Protein AF-A0A847HDX6-F1 (afdb_monomer_lite)

pLDDT: mean 87.75, std 6.81, range [63.88, 98.12]

InterPro domains:
  IPR003615 HNH nuclease [cd00085] (4-26)

Secondary structure (DSSP, 8-state):
--GGGT---SGGG-----HHHHHHHHTTSEEEEE-TTT--EEEEETTS-EEEE---STTSTTT-TT---HHHHHHHHHHHHHHHHHHHHHHHHHTSPPP-

Structure (mmCIF, N/CA/C/O backbone):
data_AF-A0A847HDX6-F1
#
_entry.id   AF-A0A847HDX6-F1
#
loop_
_atom_site.group_PDB
_atom_site.id
_atom_site.type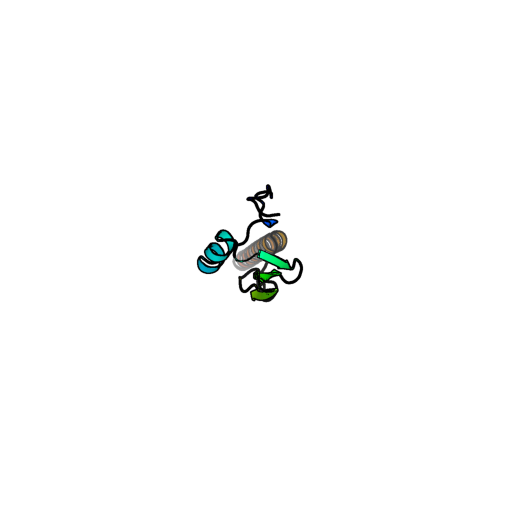_symbol
_atom_site.label_atom_id
_atom_site.label_alt_id
_atom_site.label_comp_id
_atom_site.label_asym_id
_atom_site.label_entity_id
_atom_site.label_seq_id
_atom_site.pdbx_PDB_ins_code
_atom_site.Cartn_x
_atom_site.Cartn_y
_atom_site.Cartn_z
_atom_site.occupancy
_atom_site.B_iso_or_equiv
_atom_site.auth_seq_id
_atom_site.auth_comp_id
_atom_site.auth_asym_id
_atom_site.auth_atom_id
_atom_site.pdbx_PDB_model_num
ATOM 1 N N . MET A 1 1 ? 5.961 10.977 -10.860 1.00 63.88 1 MET A N 1
ATOM 2 C CA . MET A 1 1 ? 7.214 11.733 -11.060 1.00 63.88 1 MET A CA 1
ATOM 3 C C . MET A 1 1 ? 8.129 11.357 -9.914 1.00 63.88 1 MET A C 1
ATOM 5 O O . MET A 1 1 ? 7.631 11.339 -8.792 1.00 63.88 1 MET A O 1
ATOM 9 N N . ASP A 1 2 ? 9.376 10.955 -10.175 1.00 75.38 2 ASP A N 1
ATOM 10 C CA . ASP A 1 2 ? 10.287 10.570 -9.088 1.00 75.38 2 ASP A CA 1
ATOM 11 C C . ASP A 1 2 ? 10.602 11.792 -8.207 1.00 75.38 2 ASP A C 1
ATOM 13 O O . ASP A 1 2 ? 10.488 12.934 -8.652 1.00 75.38 2 ASP A O 1
ATOM 17 N N . PHE A 1 3 ? 10.969 11.564 -6.946 1.00 78.31 3 PHE A N 1
ATOM 18 C CA . PHE A 1 3 ? 11.395 12.629 -6.039 1.00 78.31 3 PHE A CA 1
ATOM 19 C C . PHE A 1 3 ? 12.627 13.372 -6.578 1.00 78.31 3 PHE A C 1
ATOM 21 O O . PHE A 1 3 ? 12.681 14.595 -6.484 1.00 78.31 3 PHE A O 1
ATOM 28 N N . ALA A 1 4 ? 13.572 12.654 -7.197 1.00 80.25 4 ALA A N 1
ATOM 29 C CA . ALA A 1 4 ? 14.759 13.259 -7.806 1.00 80.25 4 ALA A CA 1
ATOM 30 C C . ALA A 1 4 ? 14.416 14.238 -8.947 1.00 80.25 4 ALA A C 1
ATOM 32 O O . ALA A 1 4 ? 15.149 15.196 -9.170 1.00 80.25 4 ALA A O 1
ATOM 33 N N . ASP A 1 5 ? 13.264 14.046 -9.596 1.00 83.31 5 ASP A N 1
ATOM 34 C CA . ASP A 1 5 ? 12.757 14.906 -10.669 1.00 83.31 5 ASP A CA 1
ATOM 35 C C . ASP A 1 5 ? 11.812 16.012 -10.147 1.00 83.31 5 ASP A C 1
ATOM 37 O O . ASP A 1 5 ? 11.119 16.661 -10.926 1.00 83.31 5 ASP A O 1
ATOM 41 N N . GLY A 1 6 ? 11.735 16.222 -8.825 1.00 85.88 6 GLY A N 1
ATOM 42 C CA . GLY A 1 6 ? 10.853 17.216 -8.197 1.00 85.88 6 GLY A CA 1
ATOM 43 C C . GLY A 1 6 ? 9.465 16.693 -7.806 1.00 85.88 6 GLY A C 1
ATOM 44 O O . GLY A 1 6 ? 8.571 17.478 -7.488 1.00 85.88 6 GLY A O 1
ATOM 45 N N . GLY A 1 7 ? 9.256 15.374 -7.811 1.00 83.81 7 GLY A N 1
ATOM 46 C CA . GLY A 1 7 ? 8.020 14.756 -7.336 1.00 83.81 7 GLY A CA 1
ATOM 47 C C . GLY A 1 7 ? 7.787 14.984 -5.831 1.00 83.81 7 GLY A C 1
ATOM 48 O O . GLY A 1 7 ? 8.729 14.922 -5.042 1.00 83.81 7 GLY A O 1
ATOM 49 N N . PRO A 1 8 ? 6.538 15.202 -5.382 1.00 85.94 8 PRO A N 1
ATOM 50 C CA . PRO A 1 8 ? 6.259 15.532 -3.988 1.00 85.94 8 PRO A CA 1
ATOM 51 C C . PRO A 1 8 ? 6.432 14.314 -3.068 1.00 85.94 8 PRO A C 1
ATOM 53 O O . PRO A 1 8 ? 6.031 13.197 -3.410 1.00 85.94 8 PRO A O 1
ATOM 56 N N . THR A 1 9 ? 6.965 14.521 -1.863 1.00 86.06 9 THR A N 1
ATOM 57 C CA . THR A 1 9 ? 7.049 13.479 -0.826 1.00 86.06 9 THR A CA 1
ATOM 58 C C . THR A 1 9 ? 5.666 13.233 -0.221 1.00 86.06 9 THR A C 1
ATOM 60 O O . THR A 1 9 ? 5.278 13.848 0.768 1.00 86.06 9 THR A O 1
ATOM 63 N N . THR A 1 10 ? 4.894 12.343 -0.840 1.00 82.19 10 THR A N 1
ATOM 64 C CA . THR A 1 10 ? 3.541 11.961 -0.407 1.00 82.19 10 THR A CA 1
ATOM 65 C C . THR A 1 10 ? 3.431 10.448 -0.299 1.00 82.19 10 THR A C 1
ATOM 67 O O . THR A 1 10 ? 4.198 9.725 -0.930 1.00 82.19 10 THR A O 1
ATOM 70 N N . ALA A 1 11 ? 2.446 9.947 0.450 1.00 76.25 11 ALA A N 1
ATOM 71 C CA . ALA A 1 11 ? 2.191 8.507 0.536 1.00 76.25 11 ALA A CA 1
ATOM 72 C C . ALA A 1 11 ? 1.973 7.861 -0.847 1.00 76.25 11 ALA A C 1
ATOM 74 O O . ALA A 1 11 ? 2.385 6.728 -1.060 1.00 76.25 11 ALA A O 1
ATOM 75 N N . ALA A 1 12 ? 1.397 8.602 -1.801 1.00 73.50 12 ALA A N 1
ATOM 76 C CA . ALA A 1 12 ? 1.207 8.149 -3.178 1.00 73.50 12 ALA A CA 1
ATOM 77 C C . ALA A 1 12 ? 2.518 8.044 -3.984 1.00 73.50 12 ALA A C 1
ATOM 79 O O . ALA A 1 12 ? 2.564 7.326 -4.977 1.00 73.50 12 ALA A O 1
ATOM 80 N N . ASN A 1 13 ? 3.576 8.745 -3.566 1.00 77.44 13 ASN A N 1
ATOM 81 C CA . ASN A 1 13 ? 4.897 8.718 -4.202 1.00 77.44 13 ASN A CA 1
ATOM 82 C C . ASN A 1 13 ? 5.904 7.816 -3.454 1.00 77.44 13 ASN A C 1
ATOM 84 O O . ASN A 1 13 ? 7.056 7.679 -3.864 1.00 77.44 13 ASN A O 1
ATOM 88 N N . LEU A 1 14 ? 5.492 7.204 -2.339 1.00 80.75 14 LEU A N 1
ATOM 89 C CA . LEU A 1 14 ? 6.327 6.305 -1.549 1.00 80.75 14 LEU A CA 1
ATOM 90 C C . LEU A 1 14 ? 5.995 4.849 -1.870 1.00 80.75 14 LEU A C 1
ATOM 92 O O . LEU A 1 14 ? 4.850 4.415 -1.778 1.00 80.75 14 LEU A O 1
ATOM 96 N N . SER A 1 15 ? 7.031 4.069 -2.174 1.00 79.56 15 SER A N 1
ATOM 97 C CA . SER A 1 15 ? 6.930 2.621 -2.345 1.00 79.56 15 SER A CA 1
ATOM 98 C C . SER A 1 15 ? 7.800 1.911 -1.323 1.00 79.56 15 SER A C 1
ATOM 100 O O . SER A 1 15 ? 9.012 2.113 -1.293 1.00 79.56 15 SER A O 1
ATOM 102 N N . ALA A 1 16 ? 7.196 1.026 -0.530 1.00 79.62 16 ALA A N 1
ATOM 103 C CA . ALA A 1 16 ? 7.946 0.075 0.280 1.00 79.62 16 ALA A CA 1
ATOM 104 C C . ALA A 1 16 ? 8.561 -0.983 -0.647 1.00 79.62 16 ALA A C 1
ATOM 106 O O . ALA A 1 16 ? 7.830 -1.756 -1.280 1.00 79.62 16 ALA A O 1
ATOM 107 N N . LEU A 1 17 ? 9.888 -0.983 -0.772 1.00 82.25 17 LEU A N 1
ATOM 108 C CA . LEU A 1 17 ? 10.641 -1.974 -1.535 1.00 82.25 17 LEU A CA 1
ATOM 109 C C . LEU A 1 17 ? 11.556 -2.749 -0.576 1.00 82.25 17 LEU A C 1
ATOM 111 O O . LEU A 1 17 ? 11.935 -2.264 0.487 1.00 82.25 17 LEU A O 1
ATOM 115 N N . CYS A 1 18 ? 11.917 -3.980 -0.931 1.00 81.50 18 CYS A N 1
ATOM 116 C CA . CYS A 1 18 ? 12.992 -4.676 -0.226 1.00 81.50 18 CYS A CA 1
ATOM 117 C C . CYS A 1 18 ? 14.350 -4.081 -0.631 1.00 81.50 18 CYS A C 1
ATOM 119 O O . CYS A 1 18 ? 14.455 -3.430 -1.672 1.00 81.50 18 CYS A O 1
ATOM 121 N N . GLN A 1 19 ? 15.407 -4.344 0.143 1.00 85.56 19 GLN A N 1
ATOM 122 C CA . GLN A 1 19 ? 16.752 -3.821 -0.138 1.00 85.56 19 GLN A CA 1
ATOM 123 C C . GLN A 1 19 ? 17.206 -4.100 -1.581 1.00 85.56 19 GLN A C 1
ATOM 125 O O . GLN A 1 19 ? 17.698 -3.204 -2.259 1.00 85.56 19 GLN A O 1
ATOM 130 N N . ARG A 1 20 ? 16.967 -5.318 -2.091 1.00 84.50 20 ARG A N 1
ATOM 131 C CA . ARG A 1 20 ? 17.298 -5.696 -3.475 1.00 84.50 20 ARG A CA 1
ATOM 132 C C . ARG A 1 20 ? 16.616 -4.784 -4.499 1.00 84.50 20 ARG A C 1
ATOM 134 O O . ARG A 1 20 ? 17.276 -4.278 -5.398 1.00 84.50 20 ARG A O 1
ATOM 141 N N . HIS A 1 21 ? 15.308 -4.573 -4.369 1.00 83.06 21 HIS A N 1
ATOM 142 C CA . HIS A 1 21 ? 14.545 -3.728 -5.289 1.00 83.06 21 HIS 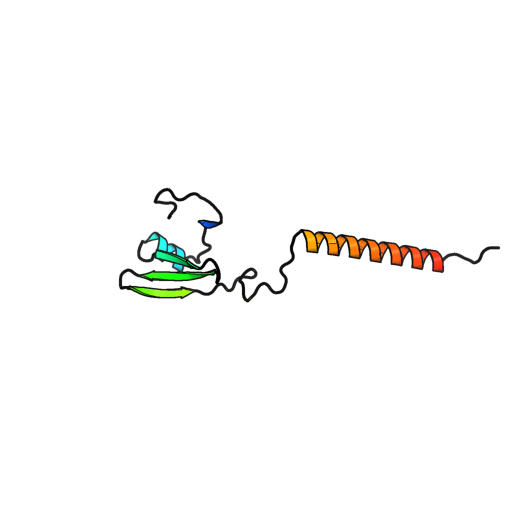A CA 1
ATOM 143 C C . HIS A 1 21 ? 14.860 -2.235 -5.114 1.00 83.06 21 HIS A C 1
ATOM 145 O O . HIS A 1 21 ? 14.873 -1.505 -6.101 1.00 83.06 21 HIS A O 1
ATOM 151 N N . HIS A 1 22 ? 15.185 -1.791 -3.896 1.00 86.44 22 HIS A N 1
ATOM 152 C CA . HIS A 1 22 ? 15.699 -0.442 -3.660 1.00 86.44 22 HIS A CA 1
ATOM 153 C C . HIS A 1 22 ? 17.019 -0.207 -4.396 1.00 86.44 22 HIS A C 1
ATOM 155 O O . HIS A 1 22 ? 17.123 0.770 -5.129 1.00 86.44 22 HIS A O 1
ATOM 161 N N . ASN A 1 23 ? 17.990 -1.114 -4.265 1.00 88.31 23 ASN A N 1
ATOM 162 C CA . ASN A 1 23 ? 19.301 -0.958 -4.897 1.00 88.31 23 ASN A CA 1
ATOM 163 C C . ASN A 1 23 ? 19.188 -0.887 -6.423 1.00 88.31 23 ASN A C 1
ATOM 165 O O . ASN A 1 23 ? 19.771 -0.007 -7.041 1.00 88.31 23 ASN A O 1
ATOM 169 N N . ILE A 1 24 ? 18.390 -1.773 -7.026 1.00 85.75 24 ILE A N 1
ATOM 170 C CA . ILE A 1 24 ? 18.192 -1.806 -8.481 1.00 85.75 24 ILE A CA 1
ATOM 171 C C . ILE A 1 24 ? 17.491 -0.528 -8.983 1.00 85.75 24 ILE A C 1
ATOM 173 O O . ILE A 1 24 ? 17.842 -0.026 -10.049 1.00 85.75 24 ILE A O 1
ATOM 177 N N . LYS A 1 25 ? 16.525 0.013 -8.220 1.00 84.75 25 LYS A N 1
ATOM 178 C CA . LYS A 1 25 ? 15.855 1.284 -8.542 1.00 84.75 25 LYS A CA 1
ATOM 179 C C . LYS A 1 25 ? 16.832 2.459 -8.465 1.00 84.75 25 LYS A C 1
ATOM 181 O O . LYS A 1 25 ? 16.896 3.254 -9.394 1.00 84.75 25 LYS A O 1
ATOM 186 N N . THR A 1 26 ? 17.569 2.580 -7.361 1.00 85.06 26 THR A N 1
ATOM 187 C CA . THR A 1 26 ? 18.494 3.702 -7.133 1.00 85.06 26 THR A CA 1
ATOM 188 C C . THR A 1 26 ? 19.655 3.698 -8.126 1.00 85.06 26 THR A C 1
ATOM 190 O O . THR A 1 26 ? 20.102 4.762 -8.530 1.00 85.06 26 THR A O 1
ATOM 193 N N . ASP A 1 27 ? 20.091 2.520 -8.577 1.00 87.38 27 ASP A N 1
ATOM 194 C CA . ASP A 1 27 ? 21.095 2.374 -9.639 1.00 87.38 27 ASP A CA 1
ATOM 195 C C . ASP A 1 27 ? 20.565 2.750 -11.041 1.00 87.38 27 ASP A C 1
ATOM 197 O O . ASP A 1 27 ? 21.292 2.670 -12.023 1.00 87.38 27 ASP A O 1
ATOM 201 N N . GLY A 1 28 ? 19.285 3.122 -11.169 1.00 83.69 28 GLY A N 1
ATOM 202 C CA . GLY A 1 28 ? 18.680 3.579 -12.425 1.00 83.69 28 GLY A CA 1
ATOM 203 C C . GLY A 1 28 ? 18.334 2.469 -13.425 1.00 83.69 28 GLY A C 1
ATOM 204 O O . GLY A 1 28 ? 17.704 2.743 -14.441 1.00 83.69 28 GLY A O 1
ATOM 205 N N . ARG A 1 29 ? 18.663 1.204 -13.128 1.00 84.81 29 ARG A N 1
ATOM 206 C CA . ARG A 1 29 ? 18.453 0.056 -14.039 1.00 84.81 29 ARG A CA 1
ATOM 207 C C . ARG A 1 29 ? 16.992 -0.307 -14.277 1.00 84.81 29 ARG A C 1
ATOM 209 O O . ARG A 1 29 ? 16.691 -1.058 -15.206 1.00 84.81 29 ARG A O 1
ATOM 216 N N . VAL A 1 30 ? 16.093 0.143 -13.401 1.00 87.81 30 VAL A N 1
ATOM 217 C CA . VAL A 1 30 ? 14.659 -0.137 -13.508 1.00 87.81 30 VAL A CA 1
ATOM 218 C C . VAL A 1 30 ? 13.828 1.089 -13.197 1.00 87.81 30 VAL A C 1
ATOM 220 O O . VAL A 1 30 ? 14.118 1.863 -12.286 1.00 87.81 30 VAL A O 1
ATOM 223 N N . ARG A 1 31 ? 12.714 1.189 -13.910 1.00 88.12 31 ARG A N 1
ATOM 224 C CA . ARG A 1 31 ? 11.600 2.080 -13.579 1.00 88.12 31 ARG A CA 1
ATOM 225 C C . ARG A 1 31 ? 10.439 1.217 -13.112 1.00 88.12 31 ARG A C 1
ATOM 227 O O . ARG A 1 31 ? 10.399 0.031 -13.437 1.00 88.12 31 ARG A O 1
ATOM 234 N N . TYR A 1 32 ? 9.488 1.779 -12.376 1.00 87.31 32 TYR A N 1
ATOM 235 C CA . TYR A 1 32 ? 8.284 1.029 -12.040 1.00 87.31 32 TYR A CA 1
ATOM 236 C C . TYR A 1 32 ? 7.011 1.853 -12.176 1.00 87.31 32 TYR A C 1
ATOM 238 O O . TYR A 1 32 ? 7.027 3.076 -12.044 1.00 87.31 32 TYR A O 1
ATOM 246 N N . ILE A 1 33 ? 5.913 1.149 -12.435 1.00 88.25 33 ILE A N 1
ATOM 247 C CA . ILE A 1 33 ? 4.549 1.681 -12.441 1.00 88.25 33 ILE A CA 1
ATOM 248 C C . ILE A 1 33 ? 3.735 0.845 -11.455 1.00 88.25 33 ILE A C 1
ATOM 250 O O . ILE A 1 33 ? 3.943 -0.365 -11.351 1.00 88.25 33 ILE A O 1
ATOM 254 N N . ILE A 1 34 ? 2.835 1.493 -10.718 1.00 87.31 34 ILE A N 1
ATOM 255 C CA . ILE A 1 34 ? 1.863 0.818 -9.856 1.00 87.31 34 ILE A CA 1
ATOM 256 C C . ILE A 1 34 ? 0.496 0.965 -10.503 1.00 87.31 34 ILE A C 1
ATOM 258 O O . ILE A 1 34 ? 0.048 2.090 -10.730 1.00 87.31 34 ILE A O 1
ATOM 262 N N . ASP A 1 35 ? -0.158 -0.156 -10.788 1.00 88.06 35 ASP A N 1
ATOM 263 C CA . ASP A 1 35 ? -1.546 -0.146 -11.237 1.00 88.06 35 ASP A CA 1
ATOM 264 C C . ASP A 1 35 ? -2.448 0.365 -10.090 1.00 88.06 35 ASP A C 1
ATOM 266 O O . ASP A 1 35 ? -2.423 -0.198 -8.989 1.00 88.06 35 ASP A O 1
ATOM 270 N N . PRO A 1 36 ? -3.245 1.429 -10.295 1.00 83.12 36 PRO A N 1
ATOM 271 C CA . PRO A 1 36 ? -4.065 2.013 -9.234 1.00 83.12 36 PRO A CA 1
ATOM 272 C C . PRO A 1 36 ? -5.228 1.113 -8.779 1.00 83.12 36 PRO A C 1
ATOM 274 O O . PRO A 1 36 ? -5.752 1.305 -7.680 1.00 83.12 36 PRO A O 1
ATOM 277 N N . HIS A 1 37 ? -5.641 0.144 -9.595 1.00 85.56 37 HIS A N 1
ATOM 278 C CA . HIS A 1 37 ? -6.742 -0.775 -9.325 1.00 85.56 37 HIS A CA 1
ATOM 279 C C . HIS A 1 37 ? -6.256 -2.077 -8.687 1.00 85.56 37 HIS A C 1
ATOM 281 O O . HIS A 1 37 ? -6.804 -2.498 -7.665 1.00 85.56 37 HIS A O 1
ATOM 287 N N . THR A 1 38 ? -5.230 -2.711 -9.260 1.00 87.25 38 THR A N 1
ATOM 288 C CA . THR A 1 38 ? -4.723 -4.008 -8.774 1.00 87.25 38 THR A CA 1
ATOM 289 C C . THR A 1 38 ? -3.631 -3.862 -7.718 1.00 87.25 38 THR A C 1
ATOM 291 O O . THR A 1 38 ? -3.406 -4.787 -6.938 1.00 87.25 38 THR A O 1
ATOM 294 N N . GLN A 1 39 ? -2.986 -2.692 -7.644 1.00 86.56 39 GLN A N 1
ATOM 295 C CA . GLN A 1 39 ? -1.781 -2.434 -6.847 1.00 86.56 39 GLN A CA 1
ATOM 296 C C . GLN A 1 39 ? -0.579 -3.312 -7.236 1.00 86.56 39 GLN A C 1
ATOM 298 O O . GLN A 1 39 ? 0.380 -3.423 -6.469 1.00 86.56 39 GLN A O 1
ATOM 303 N N . GLU A 1 40 ? -0.607 -3.915 -8.425 1.00 90.25 40 GLU A N 1
ATOM 304 C CA . GLU A 1 40 ? 0.529 -4.638 -8.993 1.00 90.25 40 GLU A CA 1
ATOM 305 C C . GLU A 1 40 ? 1.647 -3.672 -9.384 1.00 90.25 40 GLU A C 1
ATOM 307 O O . GLU A 1 40 ? 1.409 -2.582 -9.917 1.00 90.25 40 GLU A O 1
ATOM 312 N N . LYS A 1 41 ? 2.888 -4.084 -9.120 1.00 88.69 41 LYS A N 1
ATOM 313 C CA . LYS A 1 41 ? 4.089 -3.335 -9.492 1.00 88.69 41 LYS A CA 1
ATOM 314 C C . LYS A 1 41 ? 4.680 -3.907 -10.767 1.00 88.69 41 LYS A C 1
ATOM 316 O O . LYS A 1 41 ? 5.125 -5.051 -10.787 1.00 88.69 41 LYS A O 1
ATOM 321 N N . TYR A 1 42 ? 4.758 -3.076 -11.795 1.00 90.94 42 TYR A N 1
ATOM 322 C CA . TYR A 1 42 ? 5.423 -3.388 -13.052 1.00 90.94 42 TYR A CA 1
ATOM 323 C C . TYR A 1 42 ? 6.839 -2.841 -13.009 1.00 90.94 42 TYR A C 1
ATOM 325 O O . TYR A 1 42 ? 7.021 -1.630 -12.949 1.00 90.94 42 TYR A O 1
ATOM 333 N N . TRP A 1 43 ? 7.836 -3.717 -13.055 1.00 90.19 43 TRP A N 1
ATOM 334 C CA . TRP A 1 43 ? 9.248 -3.350 -13.134 1.00 90.19 43 TRP A CA 1
ATOM 335 C C . TRP A 1 43 ? 9.689 -3.347 -14.589 1.00 90.19 43 TRP A C 1
ATOM 337 O O . TRP A 1 43 ? 9.665 -4.391 -15.235 1.00 90.19 43 TRP A O 1
ATOM 347 N N . LEU A 1 44 ? 10.087 -2.186 -15.095 1.00 92.19 44 LEU A N 1
ATOM 348 C CA . LEU A 1 44 ? 10.456 -1.952 -16.486 1.00 92.19 44 LEU A CA 1
ATOM 349 C C . LEU A 1 44 ? 11.980 -1.873 -16.596 1.00 92.19 44 LEU A C 1
ATOM 351 O O . LEU A 1 44 ? 12.591 -0.960 -16.034 1.00 92.19 44 LEU A O 1
ATOM 355 N N . PHE A 1 45 ? 12.578 -2.820 -17.314 1.00 90.50 45 PHE A N 1
ATOM 356 C CA . PHE A 1 45 ? 14.013 -2.852 -17.595 1.00 90.50 45 PHE A CA 1
ATOM 357 C C . PHE A 1 45 ? 14.318 -2.169 -18.933 1.00 90.50 45 PHE A C 1
ATOM 359 O O . PHE A 1 45 ? 13.474 -2.112 -19.828 1.00 90.50 45 PHE A O 1
ATOM 366 N N . GLU A 1 46 ? 15.548 -1.685 -19.101 1.00 88.12 46 GLU A N 1
ATOM 367 C CA . GLU A 1 46 ? 15.973 -0.975 -20.320 1.00 88.12 46 GLU A CA 1
ATOM 368 C C . GLU A 1 46 ? 15.887 -1.823 -21.593 1.00 88.12 46 GLU A C 1
ATOM 370 O O . GLU A 1 46 ? 15.604 -1.305 -22.668 1.00 88.12 46 GLU A O 1
ATOM 375 N N . ASN A 1 47 ? 16.061 -3.139 -21.472 1.00 89.25 47 ASN A N 1
ATOM 376 C CA . ASN A 1 47 ? 15.965 -4.082 -22.587 1.00 89.25 47 ASN A CA 1
ATOM 377 C C . ASN A 1 47 ? 14.516 -4.389 -23.020 1.00 89.25 47 ASN A C 1
ATOM 379 O O . ASN A 1 47 ? 14.291 -5.330 -23.778 1.00 89.25 47 ASN A O 1
ATOM 383 N N . GLY A 1 48 ? 13.529 -3.655 -22.499 1.00 88.50 48 GLY A N 1
ATOM 384 C CA . GLY A 1 48 ? 12.112 -3.838 -22.811 1.00 88.50 48 GLY A CA 1
ATOM 385 C C . GLY A 1 48 ? 11.449 -5.014 -22.091 1.00 88.50 48 GLY A C 1
ATOM 386 O O . GLY A 1 48 ? 10.235 -5.190 -22.205 1.00 88.50 48 GLY A O 1
ATOM 387 N N . ARG A 1 49 ? 12.198 -5.807 -21.312 1.00 93.50 49 ARG A N 1
ATOM 388 C CA . ARG A 1 49 ? 11.602 -6.809 -20.427 1.00 93.50 49 ARG A CA 1
ATOM 389 C C . ARG A 1 49 ? 10.885 -6.108 -19.282 1.00 93.50 49 ARG A C 1
ATOM 391 O O . ARG A 1 49 ? 11.343 -5.088 -18.768 1.00 93.50 49 ARG A O 1
ATOM 398 N N . TRP A 1 50 ? 9.809 -6.724 -18.817 1.00 92.31 50 TRP A N 1
ATOM 399 C CA . TRP A 1 50 ? 9.192 -6.361 -17.556 1.00 92.31 50 TRP A CA 1
ATOM 400 C C . TRP A 1 50 ? 8.911 -7.586 -16.693 1.00 92.31 50 TRP A C 1
ATOM 402 O O . TRP A 1 50 ? 8.861 -8.718 -17.182 1.00 92.31 50 TRP A O 1
ATOM 412 N N . VAL A 1 51 ? 8.784 -7.359 -15.388 1.00 92.44 51 VAL A N 1
ATOM 413 C CA . VAL A 1 51 ? 8.277 -8.354 -14.434 1.00 92.44 51 VAL A CA 1
ATOM 414 C C . VAL A 1 51 ? 7.204 -7.717 -13.560 1.00 92.44 51 VAL A C 1
ATOM 416 O O . VAL A 1 51 ? 7.282 -6.524 -13.264 1.00 92.44 51 VAL A O 1
ATOM 419 N N . ILE A 1 52 ? 6.213 -8.511 -13.156 1.00 91.69 52 ILE A N 1
ATOM 420 C CA . ILE A 1 52 ? 5.176 -8.091 -12.208 1.00 91.69 52 ILE A CA 1
ATOM 421 C C . ILE A 1 52 ? 5.528 -8.606 -10.815 1.00 91.69 52 ILE A C 1
ATOM 423 O O . ILE A 1 52 ? 5.969 -9.744 -10.657 1.00 91.69 52 ILE A O 1
ATOM 427 N N . ASP A 1 53 ? 5.303 -7.757 -9.819 1.00 88.38 53 ASP A N 1
ATOM 428 C CA . ASP A 1 53 ? 5.305 -8.101 -8.402 1.00 88.38 53 ASP A CA 1
ATOM 429 C C . ASP A 1 53 ? 3.900 -7.850 -7.828 1.00 88.38 53 ASP A C 1
ATOM 431 O O . ASP A 1 53 ? 3.384 -6.726 -7.877 1.00 88.38 53 ASP A O 1
ATOM 435 N N . GLU A 1 54 ? 3.260 -8.914 -7.337 1.00 88.69 54 GLU A N 1
ATOM 436 C CA . GLU A 1 54 ? 1.899 -8.869 -6.797 1.00 88.69 54 GLU A CA 1
ATOM 437 C C . GLU A 1 54 ? 1.917 -8.416 -5.325 1.00 88.69 54 GLU A C 1
ATOM 439 O O . GLU A 1 54 ? 2.739 -8.890 -4.535 1.00 88.69 54 GLU 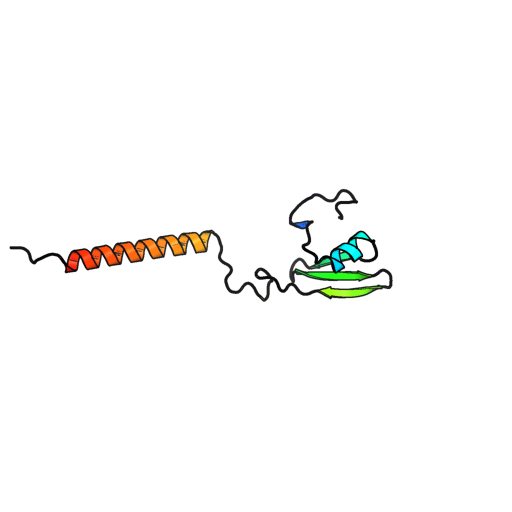A O 1
ATOM 444 N N . PRO A 1 55 ? 0.999 -7.533 -4.892 1.00 86.19 55 PRO A N 1
ATOM 445 C CA . PRO A 1 55 ? 0.909 -7.145 -3.492 1.00 86.19 55 PRO A CA 1
ATOM 446 C C . PRO A 1 55 ? 0.459 -8.324 -2.612 1.00 86.19 55 PRO A C 1
ATOM 448 O O . PRO A 1 55 ? -0.647 -8.841 -2.744 1.00 86.19 55 PRO A O 1
ATOM 451 N N . THR A 1 56 ? 1.290 -8.699 -1.637 1.00 86.19 56 THR A N 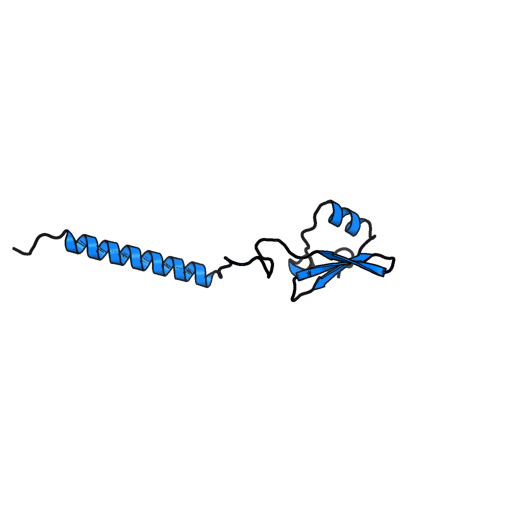1
ATOM 452 C CA . THR A 1 56 ? 1.013 -9.795 -0.682 1.00 86.19 56 THR A CA 1
ATOM 453 C C . THR A 1 56 ? 0.807 -9.329 0.763 1.00 86.19 56 THR A C 1
ATOM 455 O O . THR A 1 56 ? 0.570 -10.139 1.656 1.00 86.19 56 THR A O 1
ATOM 458 N N . GLY A 1 57 ? 0.887 -8.019 1.021 1.00 82.75 57 GLY A N 1
ATOM 459 C CA . GLY A 1 57 ? 0.741 -7.453 2.365 1.00 82.75 57 GLY A CA 1
ATOM 460 C C . GLY A 1 57 ? -0.692 -7.520 2.924 1.00 82.75 57 GLY A C 1
ATOM 461 O O . GLY A 1 57 ? -1.643 -7.732 2.176 1.00 82.75 57 GLY A O 1
ATOM 462 N N . PRO A 1 58 ? -0.893 -7.245 4.227 1.00 85.38 58 PRO A N 1
ATOM 463 C CA . PRO A 1 58 ? -2.197 -7.381 4.897 1.00 85.38 58 PRO A CA 1
ATOM 464 C C . PRO A 1 58 ? -3.288 -6.429 4.376 1.00 85.38 58 PRO A C 1
ATOM 466 O O . PRO A 1 58 ? -4.472 -6.644 4.623 1.00 85.38 58 PRO A O 1
ATOM 469 N N . LEU A 1 59 ? -2.902 -5.369 3.661 1.00 84.44 59 LEU A N 1
ATOM 470 C CA . LEU A 1 59 ? -3.826 -4.430 3.014 1.00 84.44 59 LEU A CA 1
ATOM 471 C C . LEU A 1 59 ? -4.002 -4.698 1.510 1.00 84.44 59 LEU A C 1
ATOM 473 O O . LEU A 1 59 ? -4.789 -4.008 0.851 1.00 84.44 59 LEU A O 1
ATOM 477 N N . ALA A 1 60 ? -3.298 -5.695 0.964 1.00 86.44 60 ALA A N 1
ATOM 478 C CA . ALA A 1 60 ? -3.399 -6.050 -0.442 1.00 86.44 60 ALA A CA 1
ATOM 479 C C . ALA A 1 60 ? -4.850 -6.400 -0.810 1.00 86.44 60 ALA A C 1
ATOM 481 O O . ALA A 1 60 ? -5.571 -6.973 0.016 1.00 86.44 60 ALA A O 1
ATOM 482 N N . PRO A 1 61 ? -5.302 -6.089 -2.039 1.00 84.94 61 PRO A N 1
ATOM 483 C CA . PRO A 1 61 ? -6.675 -6.351 -2.472 1.00 84.94 61 PRO A CA 1
ATOM 484 C C . PRO A 1 61 ? -7.157 -7.779 -2.201 1.00 84.94 61 PRO A C 1
ATOM 486 O O . PRO A 1 61 ? -8.279 -7.955 -1.735 1.00 84.94 61 PRO A O 1
ATOM 489 N N . LYS A 1 62 ? -6.296 -8.784 -2.409 1.00 86.81 62 LYS A N 1
ATOM 490 C CA . LYS A 1 62 ? -6.635 -10.200 -2.195 1.00 86.81 62 LYS A CA 1
ATOM 491 C C . LYS A 1 62 ? -6.534 -10.669 -0.736 1.00 86.81 62 LYS A C 1
ATOM 493 O O . LYS A 1 62 ? -7.092 -11.707 -0.417 1.00 86.81 62 LYS A O 1
ATOM 498 N N . GLN A 1 63 ? -5.846 -9.926 0.137 1.00 87.25 63 GLN A N 1
ATOM 499 C CA . GLN A 1 63 ? -5.509 -10.358 1.507 1.00 87.25 63 GLN A CA 1
ATOM 500 C C . GLN A 1 63 ? -6.242 -9.572 2.610 1.00 87.25 63 GLN A C 1
ATOM 502 O O . GLN A 1 63 ? -6.156 -9.918 3.788 1.00 87.25 63 GLN A O 1
ATOM 507 N N . ARG A 1 64 ? -6.985 -8.512 2.259 1.00 86.88 64 ARG A N 1
ATOM 508 C CA . ARG A 1 64 ? -7.628 -7.564 3.194 1.00 86.88 64 ARG A CA 1
ATOM 509 C C . ARG A 1 64 ? -8.863 -8.101 3.945 1.00 86.88 64 ARG A C 1
ATOM 511 O O . ARG A 1 64 ? -9.807 -7.354 4.192 1.00 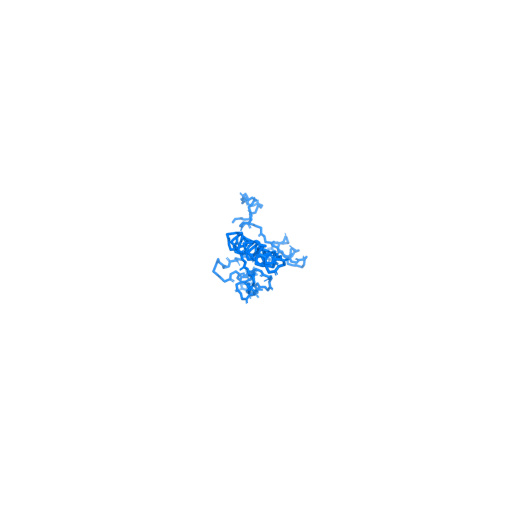86.88 64 ARG A O 1
ATOM 518 N N . HIS A 1 65 ? -8.868 -9.376 4.329 1.00 86.81 65 HIS A N 1
ATOM 519 C CA . HIS A 1 65 ? -10.033 -10.087 4.876 1.00 86.81 65 HIS A CA 1
ATOM 520 C C . HIS A 1 65 ? -10.644 -9.456 6.138 1.00 86.81 65 HIS A C 1
ATOM 522 O O . HIS A 1 65 ? -11.844 -9.572 6.363 1.00 86.81 65 HIS A O 1
ATOM 528 N N . TRP A 1 66 ? -9.830 -8.785 6.956 1.00 88.50 66 TRP A N 1
ATOM 529 C CA . TRP A 1 66 ? -10.223 -8.288 8.283 1.00 88.50 66 TRP A CA 1
ATOM 530 C C . TRP A 1 66 ? -10.155 -6.762 8.393 1.00 88.50 66 TRP A C 1
ATOM 532 O O . TRP A 1 66 ? -10.092 -6.215 9.496 1.00 88.50 66 TRP A O 1
ATOM 542 N N . VAL A 1 67 ? -10.113 -6.056 7.260 1.00 91.50 67 VAL A N 1
ATOM 543 C CA . VAL A 1 67 ? -10.057 -4.592 7.267 1.00 91.50 67 VAL A CA 1
ATOM 544 C C . VAL A 1 67 ? -11.374 -4.030 7.791 1.00 91.50 67 VAL A C 1
ATOM 546 O O . VAL A 1 67 ? -12.452 -4.391 7.327 1.00 91.50 67 VAL A O 1
ATOM 549 N N . GLN A 1 68 ? -11.267 -3.120 8.757 1.00 93.00 68 GLN A N 1
ATOM 550 C CA . GLN A 1 68 ? -12.392 -2.373 9.304 1.00 93.00 68 GLN A CA 1
ATOM 551 C C . GLN A 1 68 ? -12.163 -0.878 9.117 1.00 93.00 68 GLN A C 1
ATOM 553 O O . GLN A 1 68 ? -11.062 -0.373 9.351 1.00 93.00 68 GLN A O 1
ATOM 558 N N . THR A 1 69 ? -13.218 -0.155 8.753 1.00 93.88 69 THR A N 1
ATOM 559 C CA . THR A 1 69 ? -13.213 1.305 8.808 1.00 93.88 69 THR A CA 1
ATOM 560 C C . THR A 1 69 ? -13.202 1.778 10.265 1.00 93.88 69 THR A C 1
ATOM 562 O O . THR A 1 69 ? -13.597 1.063 11.194 1.00 93.88 69 THR A O 1
ATOM 565 N N . VAL A 1 70 ? -12.768 3.022 10.485 1.00 95.44 70 VAL A N 1
ATOM 566 C CA . VAL A 1 70 ? -12.817 3.658 11.815 1.00 95.44 70 VAL A CA 1
ATOM 567 C C . VAL A 1 70 ? -14.250 3.704 12.347 1.00 95.44 70 VAL A C 1
ATOM 569 O O . VAL A 1 70 ? -14.483 3.491 13.540 1.00 95.44 70 VAL A O 1
ATOM 572 N N . GLU A 1 71 ? -15.216 3.931 11.459 1.00 97.62 71 GLU A N 1
ATOM 573 C CA . GLU A 1 71 ? -16.634 3.921 11.793 1.00 97.62 71 GLU A CA 1
ATOM 574 C C . GLU A 1 71 ? -17.093 2.538 12.264 1.00 97.62 71 GLU A C 1
ATOM 576 O O . GLU A 1 71 ? -17.612 2.434 13.375 1.00 97.62 71 GLU A O 1
ATOM 581 N N . GLN A 1 72 ? -16.817 1.476 11.495 1.00 96.50 72 GLN A N 1
ATOM 582 C CA . GLN A 1 72 ? -17.151 0.097 11.873 1.00 96.50 72 GLN A CA 1
ATOM 583 C C . GLN A 1 72 ? -16.564 -0.253 13.243 1.00 96.50 72 GLN A C 1
ATOM 585 O O . GLN A 1 72 ? -17.259 -0.755 14.125 1.00 96.50 72 GLN A O 1
ATOM 590 N N . ARG A 1 73 ? -15.289 0.082 13.472 1.00 96.88 73 ARG A N 1
ATOM 591 C CA . ARG A 1 73 ? -14.630 -0.167 14.760 1.00 96.88 73 ARG A CA 1
ATOM 592 C C . ARG A 1 73 ? -15.291 0.599 15.909 1.00 96.88 73 ARG A C 1
ATOM 594 O O . ARG A 1 73 ? -15.424 0.066 17.013 1.00 96.88 73 ARG A O 1
ATOM 601 N N . THR A 1 74 ? -15.716 1.834 15.662 1.00 98.06 74 THR A N 1
ATOM 602 C CA . THR A 1 74 ? -16.398 2.673 16.655 1.00 98.06 74 THR A CA 1
ATOM 603 C C . THR A 1 74 ? -17.789 2.136 16.985 1.00 98.06 74 THR A C 1
ATOM 605 O O . THR A 1 74 ? -18.141 2.044 18.163 1.00 98.06 74 THR A O 1
ATOM 608 N N . GLN A 1 75 ? -18.562 1.748 15.969 1.00 98.12 75 GLN A N 1
ATOM 609 C CA . GLN A 1 75 ? -19.896 1.166 16.119 1.00 98.12 75 GLN A CA 1
ATOM 610 C C . GLN A 1 75 ? -19.833 -0.164 16.878 1.00 98.12 75 GLN A C 1
ATOM 612 O O . GLN A 1 75 ? -20.445 -0.274 17.940 1.00 98.12 75 GLN A O 1
ATOM 617 N N . ASN A 1 76 ? -18.975 -1.096 16.449 1.00 97.25 76 ASN A N 1
ATOM 618 C CA . ASN A 1 76 ? -18.767 -2.387 17.117 1.00 97.25 76 ASN A CA 1
ATOM 619 C C . ASN A 1 76 ? -18.412 -2.214 18.602 1.00 97.25 76 ASN A C 1
ATOM 621 O O . ASN A 1 76 ? -18.912 -2.928 19.474 1.00 97.25 76 ASN A O 1
ATOM 625 N N . ARG A 1 77 ? -17.566 -1.224 18.926 1.00 97.44 77 ARG A N 1
ATOM 626 C CA . ARG A 1 77 ? -17.224 -0.908 20.319 1.00 97.44 77 ARG A CA 1
ATOM 627 C C . ARG A 1 77 ? -18.439 -0.417 21.108 1.00 97.44 77 ARG A C 1
ATOM 629 O O . ARG A 1 77 ? -18.621 -0.837 22.250 1.00 97.44 77 ARG A O 1
ATOM 636 N N . ARG A 1 78 ? -19.237 0.491 20.540 1.00 97.94 78 ARG A N 1
ATOM 637 C CA . ARG A 1 78 ? -20.436 1.044 21.197 1.00 97.94 78 ARG A CA 1
ATOM 638 C C . ARG A 1 78 ? -21.477 -0.042 21.452 1.00 97.94 78 ARG A C 1
ATOM 640 O O . ARG A 1 78 ? -22.022 -0.105 22.551 1.00 97.94 78 ARG A O 1
ATOM 647 N N . GLU A 1 79 ? -21.707 -0.912 20.476 1.00 98.06 79 GLU A N 1
ATOM 648 C CA . GLU A 1 79 ? -22.632 -2.038 20.604 1.00 98.06 79 GLU A CA 1
ATOM 649 C C . GLU A 1 79 ? -22.194 -3.006 21.694 1.00 98.06 79 GLU A C 1
ATOM 651 O O . GLU A 1 79 ? -22.996 -3.328 22.571 1.00 98.06 79 GLU A O 1
ATOM 656 N N . ARG A 1 80 ? -20.910 -3.386 21.717 1.00 97.75 80 ARG A N 1
ATOM 657 C CA . ARG A 1 80 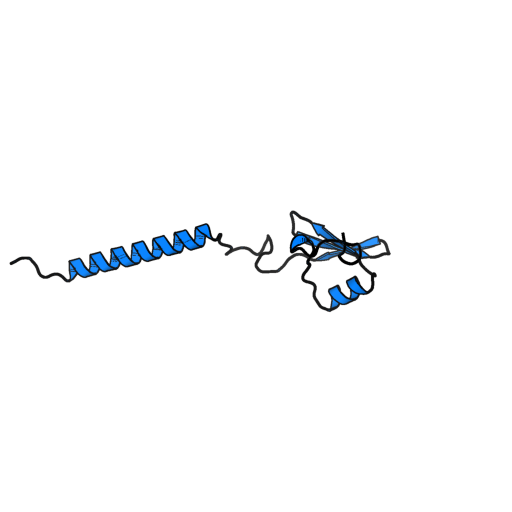? -20.362 -4.249 22.770 1.00 97.75 80 ARG A CA 1
ATOM 658 C C . ARG A 1 80 ? -20.607 -3.672 24.165 1.00 97.75 80 ARG A C 1
ATOM 660 O O . ARG A 1 80 ? -21.153 -4.358 25.022 1.00 97.75 80 ARG A O 1
ATOM 667 N N . ILE A 1 81 ? -20.283 -2.393 24.372 1.00 98.06 81 ILE A N 1
ATOM 668 C CA . ILE A 1 81 ? -20.500 -1.707 25.658 1.00 98.06 81 ILE A CA 1
ATOM 669 C C . ILE A 1 81 ? -21.989 -1.682 26.028 1.00 98.06 81 ILE A C 1
ATOM 671 O O . ILE A 1 81 ? -22.348 -1.901 27.187 1.00 98.06 81 ILE A O 1
ATOM 675 N N . ARG A 1 82 ? -22.875 -1.435 25.053 1.00 97.50 82 ARG A N 1
ATOM 676 C CA . ARG A 1 82 ? -24.327 -1.447 25.272 1.00 97.50 82 ARG A CA 1
ATOM 677 C C . ARG A 1 82 ? -24.804 -2.825 25.733 1.00 97.50 82 ARG A C 1
ATOM 679 O O . ARG A 1 82 ? -25.560 -2.900 26.700 1.00 97.50 82 ARG A O 1
ATOM 686 N N . MET A 1 83 ? -24.355 -3.890 25.071 1.00 97.56 83 MET A N 1
ATOM 687 C CA . MET A 1 83 ? -24.721 -5.271 25.399 1.00 97.56 83 MET A CA 1
ATOM 688 C C . MET A 1 83 ? -24.229 -5.670 26.794 1.00 97.56 83 MET A C 1
ATOM 690 O O . MET A 1 83 ? -25.012 -6.172 27.599 1.00 97.56 83 MET A O 1
ATOM 694 N N . GLU A 1 84 ? -22.969 -5.373 27.120 1.00 97.75 84 GLU A N 1
ATOM 695 C CA . GLU A 1 84 ? -22.390 -5.618 28.449 1.00 97.75 84 GLU A CA 1
ATOM 696 C C . GLU A 1 84 ? -23.157 -4.866 29.548 1.00 97.75 84 GLU A C 1
ATOM 698 O O . GLU A 1 84 ? -23.493 -5.436 30.590 1.00 97.75 84 GLU A O 1
ATOM 703 N N . SER A 1 85 ? -23.500 -3.597 29.301 1.00 96.38 85 SER A N 1
ATOM 704 C CA . SER A 1 85 ? -24.291 -2.781 30.226 1.00 96.38 85 SER A CA 1
ATOM 705 C C . SER A 1 85 ? -25.692 -3.361 30.451 1.00 96.38 85 SER A C 1
ATOM 707 O O . SER A 1 85 ? -26.137 -3.486 31.594 1.00 96.38 85 SER A O 1
ATOM 709 N N . GLN A 1 86 ? -26.387 -3.769 29.385 1.00 96.81 86 GLN A N 1
ATOM 710 C CA . GLN A 1 86 ? -27.709 -4.393 29.489 1.00 96.81 86 GLN A CA 1
ATOM 711 C C . GLN A 1 86 ? -27.651 -5.722 30.253 1.00 96.81 86 GLN A C 1
ATOM 713 O O . GLN A 1 86 ? -28.443 -5.922 31.176 1.00 96.81 86 GLN A O 1
ATOM 718 N N . ALA A 1 87 ? -26.684 -6.590 29.940 1.00 96.00 87 ALA A N 1
ATOM 719 C CA . ALA A 1 87 ? -26.489 -7.867 30.627 1.00 96.00 87 ALA A CA 1
ATOM 720 C C . ALA A 1 87 ? -26.220 -7.674 32.128 1.00 96.00 87 ALA A C 1
ATOM 722 O O . ALA A 1 87 ? -26.808 -8.364 32.967 1.00 96.00 87 ALA A O 1
ATOM 723 N N . ARG A 1 88 ? -25.400 -6.677 32.485 1.00 95.38 88 ARG A N 1
ATOM 724 C CA . ARG A 1 88 ? -25.152 -6.305 33.883 1.00 95.38 88 ARG A CA 1
ATOM 725 C C . ARG A 1 88 ? -26.441 -5.895 34.598 1.00 95.38 88 ARG A C 1
ATOM 727 O O . ARG A 1 88 ? -26.707 -6.406 35.683 1.00 95.38 88 ARG A O 1
ATOM 734 N N . ARG A 1 89 ? -27.270 -5.045 33.979 1.00 93.75 89 ARG A N 1
ATOM 735 C CA . ARG A 1 89 ? -28.557 -4.605 34.557 1.00 93.75 89 ARG A CA 1
ATOM 736 C C . ARG A 1 89 ? -29.528 -5.769 34.766 1.00 93.75 89 ARG A C 1
ATOM 738 O O . ARG A 1 89 ? -30.218 -5.805 35.782 1.00 93.75 89 ARG A O 1
ATOM 745 N N . VAL A 1 90 ? -29.593 -6.719 33.829 1.00 94.38 90 VAL A N 1
ATOM 746 C CA . VAL A 1 90 ? -30.435 -7.925 33.961 1.00 94.38 90 VAL A CA 1
ATOM 747 C C . VAL A 1 90 ? -29.963 -8.785 35.134 1.00 94.38 90 VAL A C 1
ATOM 749 O O . VAL A 1 90 ? -30.771 -9.150 35.987 1.00 94.38 90 VAL A O 1
ATOM 752 N N . ARG A 1 91 ? -28.653 -9.042 35.232 1.00 92.62 91 ARG A N 1
ATOM 753 C CA . ARG A 1 91 ? -28.061 -9.805 36.341 1.00 92.62 91 ARG A CA 1
ATOM 754 C C . ARG A 1 91 ? -28.287 -9.133 37.698 1.00 92.62 91 ARG A C 1
ATOM 756 O O . ARG A 1 91 ? -28.563 -9.814 38.680 1.00 92.62 91 ARG A O 1
ATOM 763 N N . GLU A 1 92 ? -28.180 -7.808 37.762 1.00 92.75 92 GLU A N 1
ATOM 764 C CA . GLU A 1 92 ? -28.471 -7.034 38.974 1.00 92.75 92 GLU A CA 1
ATOM 765 C C . GLU A 1 92 ? -29.947 -7.142 39.383 1.00 92.75 92 GLU A C 1
ATOM 767 O O . GLU A 1 92 ? -30.225 -7.308 40.567 1.00 92.75 92 GLU A O 1
ATOM 772 N N . LYS A 1 93 ? -30.894 -7.118 38.431 1.00 90.38 93 LYS A N 1
ATOM 773 C CA . LYS A 1 93 ? -32.323 -7.336 38.721 1.00 90.38 93 LYS A CA 1
ATOM 774 C C . LYS A 1 93 ? -32.606 -8.739 39.261 1.00 90.38 93 LYS A C 1
ATOM 776 O O . LYS A 1 93 ? -33.344 -8.851 40.230 1.00 90.38 93 LYS A O 1
ATOM 781 N N . GLN A 1 94 ? -32.008 -9.781 38.679 1.00 87.75 94 GLN A N 1
ATOM 782 C CA . GLN A 1 94 ? -32.195 -11.171 39.127 1.00 87.75 94 GLN A CA 1
ATOM 783 C C . GLN A 1 94 ? -31.686 -11.422 40.555 1.00 87.75 94 GLN A C 1
ATOM 785 O O . GLN A 1 94 ? -32.186 -12.309 41.235 1.00 87.75 94 GLN A O 1
ATOM 790 N N . LYS A 1 95 ? -30.697 -10.648 41.020 1.00 86.44 95 LYS A N 1
ATOM 791 C CA . LYS A 1 95 ? -30.157 -10.745 42.385 1.00 86.44 95 LYS A CA 1
ATOM 792 C C . LYS A 1 95 ? -30.981 -10.007 43.443 1.00 86.44 95 LYS A C 1
ATOM 794 O O . LYS A 1 95 ? -30.642 -10.103 44.621 1.00 86.44 95 LYS A O 1
ATOM 799 N N . ARG A 1 96 ? -31.998 -9.227 43.063 1.00 78.38 96 ARG A N 1
ATOM 800 C CA . ARG A 1 96 ? -32.805 -8.482 44.038 1.00 78.38 96 ARG A CA 1
ATOM 801 C C . ARG A 1 96 ? -33.767 -9.438 44.759 1.00 78.38 96 ARG A C 1
ATOM 803 O O . ARG A 1 96 ? -34.444 -10.203 44.073 1.00 78.38 96 ARG A O 1
ATOM 810 N N . PRO A 1 97 ? -33.846 -9.399 46.102 1.00 74.62 97 PRO A N 1
ATOM 811 C CA . PRO A 1 97 ? -34.848 -10.164 46.837 1.00 74.62 97 PRO A CA 1
ATOM 812 C C . PRO A 1 97 ? -36.264 -9.668 46.484 1.00 74.62 97 PRO A C 1
ATOM 814 O O . PRO A 1 97 ? -36.413 -8.511 46.071 1.00 74.62 97 PRO A O 1
ATOM 817 N N . PRO A 1 98 ? -37.296 -10.526 46.602 1.00 77.62 98 PRO A N 1
ATOM 818 C CA . PRO A 1 98 ? -38.674 -10.134 46.326 1.00 77.62 98 PRO A CA 1
ATOM 819 C C . PRO A 1 98 ? -39.120 -9.011 47.278 1.00 77.62 98 PRO A C 1
ATOM 821 O O . PRO A 1 98 ? -38.617 -8.935 48.403 1.00 77.62 98 PRO A O 1
ATOM 824 N N . PRO A 1 99 ? -40.025 -8.120 46.833 1.00 78.00 99 PRO A N 1
ATOM 825 C CA . PRO A 1 99 ? -40.562 -7.072 47.692 1.00 78.00 99 PRO A CA 1
ATOM 826 C C . PRO A 1 99 ? -41.313 -7.690 48.881 1.00 78.00 99 PRO A C 1
ATOM 828 O O . PRO A 1 99 ? -42.024 -8.681 48.711 1.00 78.00 99 PRO A O 1
ATOM 831 N N . SER A 1 100 ? -41.098 -7.105 50.062 1.00 70.50 100 SER A N 1
ATOM 832 C CA . SER A 1 100 ? -41.752 -7.428 51.339 1.00 70.50 100 SER A CA 1
ATOM 833 C C . SER A 1 100 ? -43.195 -6.957 51.393 1.00 70.50 100 SER A C 1
ATOM 835 O O . SER A 1 100 ? -43.411 -5.806 50.942 1.00 70.50 100 SER A O 1
#

Sequence (100 aa):
MDFADGGPTTAANLSALCQRHHNIKTDGRVRYIIDPHTQEKYWLFENGRWVIDEPTGPLAPKQRHWVQTVEQRTQNRRERIRMESQARRVREKQKRPPPS

Foldseek 3Di:
DAVVVVDDPDPVNDDDDDPVVVVCVVVVQWDWDQDPVQRWIWTAGPVRDIDIDHDPDCVGPVNVPPDDDPVRVVVVVVVVVVVVVVVVVVVVVVPDDDDD

Organism: NCBI:txid349751

Radius of gyration: 26.1 Å; chains: 1; bounding box: 63×28×74 Å